Protein AF-A0A0G0RBZ6-F1 (afdb_monomer_lite)

Secondary structure (DSSP, 8-state):
---EEEEEEETTEEEEEETTEEEEEE---SPPSSPPEEETTEEE--HHHHHHHHHHHHHHT--HHHHHHHHHHTTTS-HHHHHHHHHHHS--

Radius of gyration: 15.24 Å; chains: 1; bounding box: 34×30×37 Å

Foldseek 3Di:
DQDWDWPDDDVQKTWTDRNNDTDIGGDDPFDQPDAFDQDPNDTHHDLLRVLLVLVVCCVPPNDPVSVVSVVVSCVPDPPVSSVVSVVNRDDD

Sequence (92 aa):
MPEFTQEGTAKWTVWGKINQTKFSIFHYKFPLIEPIILFEGIQLASFADIAAMKIHAIEQRGTKRDFVDVYFLSQKYTLEEMLMFYQKSTLF

Structure (mmCIF, N/CA/C/O backbone):
data_AF-A0A0G0RBZ6-F1
#
_entry.id   AF-A0A0G0RBZ6-F1
#
loop_
_atom_site.group_PDB
_atom_site.id
_atom_site.type_symbol
_atom_site.label_atom_id
_atom_site.label_alt_id
_atom_site.label_comp_id
_atom_site.label_asym_id
_atom_site.label_entity_id
_atom_site.label_seq_id
_atom_site.pdbx_PDB_ins_code
_atom_site.Cartn_x
_atom_site.Cartn_y
_atom_site.Cartn_z
_atom_site.occupancy
_atom_site.B_iso_or_equiv
_atom_site.auth_seq_id
_atom_site.auth_comp_id
_atom_site.auth_asym_id
_atom_site.auth_atom_id
_atom_site.pdbx_PDB_model_num
ATOM 1 N N . MET A 1 1 ? -20.173 -11.002 18.508 1.00 59.69 1 MET A N 1
ATOM 2 C CA . MET A 1 1 ? -19.445 -10.220 17.484 1.00 59.69 1 MET A CA 1
ATOM 3 C C . MET A 1 1 ? -18.166 -9.718 18.130 1.00 59.69 1 MET A C 1
ATOM 5 O O . MET A 1 1 ? -18.251 -9.375 19.303 1.00 59.69 1 MET A O 1
ATOM 9 N N . PRO A 1 2 ? -17.008 -9.731 17.448 1.00 73.62 2 PRO A N 1
ATOM 10 C CA . PRO A 1 2 ? -15.819 -9.090 18.001 1.00 73.62 2 PRO A CA 1
ATOM 11 C C . PRO A 1 2 ? -16.126 -7.611 18.276 1.00 73.62 2 PRO A C 1
ATOM 13 O O . PRO A 1 2 ? -16.920 -7.012 17.545 1.00 73.62 2 PRO A O 1
ATOM 16 N N . GLU A 1 3 ? -15.549 -7.040 19.331 1.00 88.38 3 GLU A N 1
ATOM 17 C CA . GLU A 1 3 ? -15.859 -5.663 19.720 1.00 88.38 3 GLU A CA 1
ATOM 18 C C . GLU A 1 3 ? -15.295 -4.693 18.679 1.00 88.38 3 GLU A C 1
ATOM 20 O O . GLU A 1 3 ? -14.079 -4.562 18.512 1.00 88.38 3 GLU A O 1
ATOM 25 N N . PHE A 1 4 ? -16.193 -4.048 17.937 1.00 91.31 4 PHE A N 1
ATOM 26 C CA . PHE A 1 4 ? -15.854 -2.999 16.988 1.00 91.31 4 PHE A CA 1
ATOM 27 C C . PHE A 1 4 ? -15.909 -1.635 17.677 1.00 91.31 4 PHE A C 1
ATOM 29 O O . PHE A 1 4 ? -16.930 -1.269 18.257 1.00 91.31 4 PHE A O 1
ATOM 36 N N . THR A 1 5 ? -14.840 -0.857 17.519 1.00 94.94 5 THR A N 1
ATOM 37 C CA . THR A 1 5 ? -14.769 0.541 17.951 1.00 94.94 5 THR A CA 1
ATOM 38 C C . THR A 1 5 ? -14.454 1.423 16.753 1.00 94.94 5 THR A C 1
ATOM 40 O O . THR A 1 5 ? -13.364 1.337 16.182 1.00 94.94 5 THR A O 1
ATOM 43 N N . GLN A 1 6 ? -15.387 2.297 16.377 1.00 95.56 6 GLN A N 1
ATOM 44 C CA . GLN A 1 6 ? -15.148 3.314 15.355 1.00 95.56 6 GLN A CA 1
ATOM 45 C C . GLN A 1 6 ? -14.285 4.441 15.934 1.00 95.56 6 GLN A C 1
ATOM 47 O O . GLN A 1 6 ? -14.655 5.046 16.936 1.00 95.56 6 GLN A O 1
ATOM 52 N N . GLU A 1 7 ? -13.162 4.754 15.286 1.00 96.81 7 GLU A N 1
ATOM 53 C CA . GLU A 1 7 ? -12.309 5.888 15.675 1.00 96.81 7 GLU A CA 1
ATOM 54 C C . GLU A 1 7 ? -12.573 7.123 14.801 1.00 96.81 7 GLU A C 1
ATOM 56 O O . GLU A 1 7 ? -12.374 8.249 15.253 1.00 96.81 7 GLU A O 1
ATOM 61 N N . GLY A 1 8 ? -13.051 6.940 13.566 1.00 96.75 8 GLY A N 1
ATOM 62 C CA . GLY A 1 8 ? -13.442 8.048 12.701 1.00 96.75 8 GLY A CA 1
ATOM 63 C C . GLY A 1 8 ? -14.012 7.610 11.355 1.00 96.75 8 GLY A C 1
ATOM 64 O O . GLY A 1 8 ? -14.008 6.432 10.995 1.00 96.75 8 GLY A O 1
ATOM 65 N N . THR A 1 9 ? -14.546 8.585 10.623 1.00 97.06 9 THR A N 1
ATOM 66 C CA . THR A 1 9 ? -15.133 8.391 9.296 1.00 97.06 9 THR A CA 1
ATOM 67 C C . THR A 1 9 ? -14.989 9.661 8.461 1.00 97.06 9 THR A C 1
ATOM 69 O O . THR A 1 9 ? -14.954 10.772 8.990 1.00 97.06 9 THR A O 1
ATOM 72 N N . ALA A 1 10 ? -14.926 9.493 7.148 1.00 95.69 10 ALA A N 1
ATOM 73 C CA . ALA A 1 10 ? -14.983 10.548 6.146 1.00 95.69 10 ALA A CA 1
ATOM 74 C C . ALA A 1 10 ? -15.821 10.055 4.956 1.00 95.69 10 ALA A C 1
ATOM 76 O O . ALA A 1 10 ? -16.316 8.926 4.946 1.00 95.69 10 ALA A O 1
ATOM 77 N N . LYS A 1 11 ? -15.999 10.889 3.929 1.00 95.38 11 LYS A N 1
ATOM 78 C CA . LYS A 1 11 ? -16.703 10.466 2.713 1.00 95.38 11 LYS A CA 1
ATOM 79 C C . LYS A 1 11 ? -15.995 9.238 2.111 1.00 95.38 11 LYS A C 1
ATOM 81 O O . LYS A 1 11 ? -14.833 9.340 1.734 1.00 95.38 11 LYS A O 1
ATOM 86 N N . TRP A 1 12 ? -16.704 8.108 2.032 1.00 95.62 12 TRP A N 1
ATOM 87 C CA . TRP A 1 12 ? -16.217 6.810 1.529 1.00 95.62 12 TRP A CA 1
ATOM 88 C C . TRP A 1 12 ? -15.072 6.150 2.310 1.00 95.62 12 TRP A C 1
ATOM 90 O O . TRP A 1 12 ? -14.417 5.260 1.770 1.00 95.62 12 TRP A O 1
ATOM 100 N N . THR A 1 13 ? -14.841 6.552 3.562 1.00 95.81 13 THR A N 1
ATOM 101 C CA . THR A 1 13 ? -13.737 6.036 4.380 1.00 95.81 13 THR A CA 1
ATOM 102 C C . THR A 1 13 ? -14.175 5.853 5.827 1.00 95.81 13 THR A C 1
ATOM 104 O O . THR A 1 13 ? -14.736 6.773 6.411 1.00 95.81 13 THR A O 1
ATOM 107 N N . VAL A 1 14 ? -13.854 4.713 6.435 1.00 96.44 14 VAL A N 1
ATOM 108 C CA . VAL A 1 14 ? -14.066 4.427 7.861 1.00 96.44 14 VAL A CA 1
ATOM 109 C C . VAL A 1 14 ? -12.822 3.763 8.443 1.00 96.44 14 VAL A C 1
ATOM 111 O O . VAL A 1 14 ? -12.202 2.919 7.796 1.00 96.44 14 VAL A O 1
ATOM 114 N N . TRP A 1 15 ? -12.443 4.129 9.665 1.00 97.50 15 TRP A N 1
ATOM 115 C CA . TRP A 1 15 ? -11.350 3.471 10.380 1.00 97.50 15 TRP A CA 1
ATOM 116 C C . TRP A 1 15 ? -11.669 3.314 11.862 1.00 97.50 15 TRP A C 1
ATOM 118 O O . TRP A 1 15 ? -12.457 4.053 12.461 1.00 97.50 15 TRP A O 1
ATOM 128 N N . GLY A 1 16 ? -11.042 2.314 12.463 1.00 97.00 16 GLY A N 1
ATOM 129 C CA . GLY A 1 16 ? -11.283 1.968 13.848 1.00 97.00 16 GLY A CA 1
ATOM 130 C C . GLY A 1 16 ? -10.496 0.742 14.260 1.00 97.00 16 GLY A C 1
ATOM 131 O O . GLY A 1 16 ? -9.414 0.465 13.733 1.00 97.00 16 GLY A O 1
ATOM 132 N N . LYS A 1 17 ? -11.053 0.001 15.211 1.00 96.75 17 LYS A N 1
ATOM 133 C CA . LYS A 1 17 ? -10.466 -1.222 15.742 1.00 96.75 17 LYS A CA 1
ATOM 134 C C . LYS A 1 17 ? -11.485 -2.343 15.806 1.00 96.75 17 LYS A C 1
ATOM 136 O O . LYS A 1 17 ? -12.657 -2.106 16.081 1.00 96.75 17 LYS A O 1
ATOM 141 N N . ILE A 1 18 ? -11.005 -3.558 15.586 1.00 95.31 18 ILE A N 1
ATOM 142 C CA . ILE A 1 18 ? -11.692 -4.792 15.955 1.00 95.31 18 ILE A CA 1
ATOM 143 C C . ILE A 1 18 ? -10.837 -5.426 17.051 1.00 95.31 18 ILE A C 1
ATOM 145 O O . ILE A 1 18 ? -9.676 -5.771 16.810 1.00 95.31 18 ILE A O 1
ATOM 149 N N . ASN A 1 19 ? -11.376 -5.526 18.266 1.00 93.25 19 ASN A N 1
ATOM 150 C CA . ASN A 1 19 ? -10.602 -5.795 19.479 1.00 93.25 19 ASN A CA 1
ATOM 151 C C . ASN A 1 19 ? -9.442 -4.777 19.619 1.00 93.25 19 ASN A C 1
ATOM 153 O O . ASN A 1 19 ? -9.673 -3.584 19.807 1.00 93.25 19 ASN A O 1
ATOM 157 N N . GLN A 1 20 ? -8.185 -5.219 19.484 1.00 92.94 20 GLN A N 1
ATOM 158 C CA . GLN A 1 20 ? -6.995 -4.353 19.524 1.00 92.94 20 GLN A CA 1
ATOM 159 C C . GLN A 1 20 ? -6.403 -4.044 18.136 1.00 92.94 20 GLN A C 1
ATOM 161 O O . GLN A 1 20 ? -5.513 -3.198 18.020 1.00 92.94 20 GLN A O 1
ATOM 166 N N . THR A 1 21 ? -6.895 -4.690 17.077 1.00 95.06 21 THR A N 1
ATOM 167 C CA . THR A 1 21 ? -6.350 -4.554 15.721 1.00 95.06 21 THR A CA 1
ATOM 168 C C . THR A 1 21 ? -6.967 -3.355 15.020 1.00 95.06 21 THR A C 1
ATOM 170 O O . THR A 1 21 ? -8.183 -3.290 14.846 1.00 95.06 21 THR A O 1
ATOM 173 N N . LYS A 1 22 ? -6.125 -2.413 14.585 1.00 96.62 22 LYS A N 1
ATOM 174 C CA . LYS A 1 22 ? -6.558 -1.265 13.779 1.00 96.62 22 LYS A CA 1
ATOM 175 C C . LYS A 1 22 ? -6.890 -1.694 12.356 1.00 96.62 22 LYS A C 1
ATOM 177 O O . LYS A 1 22 ? -6.152 -2.476 11.761 1.00 96.62 22 LYS A O 1
ATOM 182 N N . PHE A 1 23 ? -7.938 -1.111 11.791 1.00 95.31 23 PHE A N 1
ATOM 183 C CA . PHE A 1 23 ? -8.294 -1.284 10.389 1.00 95.31 23 PH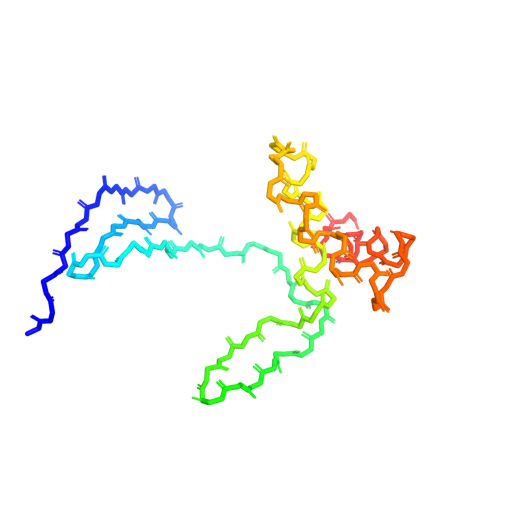E A CA 1
ATOM 184 C C . PHE A 1 23 ? -8.741 0.044 9.770 1.00 95.31 23 PHE A C 1
ATOM 186 O O . PHE A 1 23 ? -9.160 0.968 10.470 1.00 95.31 23 PHE A O 1
ATOM 193 N N . SER A 1 24 ? -8.655 0.121 8.445 1.00 95.25 24 SER A N 1
ATOM 194 C CA . SER A 1 24 ? -9.200 1.212 7.643 1.00 95.25 24 SER A CA 1
ATOM 195 C C . SER A 1 24 ? -9.784 0.632 6.362 1.00 95.25 24 SER A C 1
ATOM 197 O O . SER A 1 24 ? -9.157 -0.219 5.732 1.00 95.25 24 SER A O 1
ATOM 199 N N . ILE A 1 25 ? -10.979 1.084 5.998 1.00 95.00 25 ILE A N 1
ATOM 200 C CA . ILE A 1 25 ? -11.653 0.753 4.746 1.00 95.00 25 ILE A CA 1
ATOM 201 C C . ILE A 1 25 ? -11.922 2.072 4.045 1.00 95.00 25 ILE A C 1
ATOM 203 O O . ILE A 1 25 ? -12.517 2.978 4.625 1.00 95.00 25 ILE A O 1
ATOM 207 N N . PHE A 1 26 ? -11.488 2.181 2.799 1.00 94.06 26 PHE A N 1
ATOM 208 C CA . PHE A 1 26 ? -11.694 3.370 1.992 1.00 94.06 26 PHE A CA 1
ATOM 209 C C . PHE A 1 26 ? -11.919 2.989 0.538 1.00 94.06 26 PHE A C 1
ATOM 211 O O . PHE A 1 26 ? -11.416 1.972 0.059 1.00 94.06 26 PHE A O 1
ATOM 218 N N . HIS A 1 27 ? -12.672 3.822 -0.172 1.00 91.31 27 HIS A N 1
ATOM 219 C CA . HIS A 1 27 ? -12.813 3.675 -1.609 1.00 91.31 27 HIS A CA 1
ATOM 220 C C . HIS A 1 27 ? -11.484 3.998 -2.303 1.00 91.31 27 HIS A C 1
ATOM 222 O O . HIS A 1 27 ? -10.994 5.129 -2.261 1.00 91.31 27 HIS A O 1
ATOM 228 N N . TYR A 1 28 ? -10.902 2.990 -2.945 1.00 86.88 28 TYR A N 1
ATOM 229 C CA . TYR A 1 28 ? -9.736 3.154 -3.797 1.00 86.88 28 TYR A CA 1
ATOM 230 C C . TYR A 1 28 ? -10.197 3.570 -5.197 1.00 86.88 28 TYR A C 1
ATOM 232 O O . TYR A 1 28 ? -10.896 2.822 -5.874 1.00 86.88 28 TYR A O 1
ATOM 240 N N . LYS A 1 29 ? -9.853 4.798 -5.596 1.00 83.81 29 LYS A N 1
ATOM 241 C CA . LYS A 1 29 ? -10.363 5.437 -6.822 1.00 83.81 29 LYS A CA 1
ATOM 242 C C . LYS A 1 29 ? -9.637 5.021 -8.104 1.00 83.81 29 LYS A C 1
ATOM 244 O O . LYS A 1 29 ? -10.100 5.359 -9.188 1.00 83.81 29 LYS A O 1
ATOM 249 N N . PHE A 1 30 ? -8.473 4.388 -7.981 1.00 84.19 30 PHE A N 1
ATOM 250 C CA . PHE A 1 30 ? -7.647 4.038 -9.128 1.00 84.19 30 PHE A CA 1
ATOM 251 C C . PHE A 1 30 ? -8.011 2.632 -9.619 1.00 84.19 30 PHE A C 1
ATOM 253 O O . PHE A 1 30 ? -8.221 1.741 -8.789 1.00 84.19 30 PHE A O 1
ATOM 260 N N . PRO A 1 31 ? -8.117 2.418 -10.941 1.00 88.38 31 PRO A N 1
ATOM 261 C CA . PRO A 1 31 ? -8.312 1.081 -11.482 1.00 88.38 31 PRO A CA 1
ATOM 262 C C . PRO A 1 31 ? -7.087 0.209 -11.188 1.00 88.38 31 PRO A C 1
ATOM 264 O O . PRO A 1 31 ? -5.962 0.707 -11.139 1.00 88.38 31 PRO A O 1
ATOM 267 N N . LEU A 1 32 ? -7.314 -1.094 -11.019 1.00 92.50 32 LEU A N 1
ATOM 268 C CA . LEU A 1 32 ? -6.222 -2.062 -10.946 1.00 92.50 32 LEU A CA 1
ATOM 269 C C . LEU A 1 32 ? -5.577 -2.206 -12.331 1.00 92.50 32 LEU A C 1
ATOM 271 O O . LEU A 1 32 ? -6.277 -2.313 -13.340 1.00 92.50 32 LEU A O 1
ATOM 275 N N . ILE A 1 33 ? -4.249 -2.195 -12.367 1.00 94.06 33 ILE A N 1
ATOM 276 C CA . ILE A 1 33 ? -3.422 -2.356 -13.566 1.00 94.06 33 ILE A CA 1
ATOM 277 C C . ILE A 1 33 ? -3.354 -3.836 -13.954 1.00 94.06 33 ILE A C 1
ATOM 279 O O . ILE A 1 33 ? -3.350 -4.171 -15.139 1.00 94.06 33 ILE A O 1
ATOM 283 N N . GLU A 1 34 ? -3.303 -4.719 -12.956 1.00 94.88 34 GLU A N 1
ATOM 284 C CA . GLU A 1 34 ? -3.197 -6.165 -13.131 1.00 94.88 34 GLU A CA 1
ATOM 285 C C . GLU A 1 34 ? -4.348 -6.897 -12.421 1.00 94.88 34 GLU A C 1
ATOM 287 O O . GLU A 1 34 ? -5.029 -6.332 -11.559 1.00 94.88 34 GLU A O 1
ATOM 292 N N . PRO A 1 35 ? -4.601 -8.172 -12.768 1.00 95.56 35 PRO A N 1
ATOM 293 C CA . PRO A 1 35 ? -5.562 -8.988 -12.044 1.00 95.56 35 PRO A CA 1
ATOM 294 C C . PRO A 1 35 ? -5.224 -9.105 -10.554 1.00 95.56 35 PRO A C 1
ATOM 296 O O . PRO A 1 35 ? -4.061 -9.149 -10.151 1.00 95.56 35 PRO A O 1
ATOM 299 N N . ILE A 1 36 ? -6.268 -9.238 -9.737 1.00 96.31 36 ILE A N 1
ATOM 300 C CA . ILE A 1 36 ? -6.127 -9.551 -8.315 1.00 96.31 36 ILE A CA 1
ATOM 301 C C . ILE A 1 36 ? -5.374 -10.871 -8.100 1.00 96.31 36 ILE A C 1
ATOM 303 O O . ILE A 1 36 ? -5.533 -11.838 -8.849 1.00 96.31 36 ILE A O 1
ATOM 307 N N . ILE A 1 37 ? -4.606 -10.934 -7.017 1.00 97.19 37 ILE A N 1
ATOM 308 C CA . ILE A 1 37 ? -3.959 -12.155 -6.541 1.00 97.19 37 ILE A CA 1
ATOM 309 C C . ILE A 1 37 ? -4.840 -12.759 -5.450 1.00 97.19 37 ILE A C 1
ATOM 311 O O . ILE A 1 37 ? -5.123 -12.108 -4.446 1.00 97.19 37 ILE A O 1
ATOM 315 N N . LEU A 1 38 ? -5.266 -14.010 -5.620 1.00 97.44 38 LEU A N 1
ATOM 316 C CA . LEU A 1 38 ? -5.970 -14.736 -4.566 1.00 97.44 38 LEU A CA 1
ATOM 317 C C . LEU A 1 38 ? -4.951 -15.381 -3.621 1.00 97.44 38 LEU A C 1
ATOM 319 O O . LEU A 1 38 ? -4.186 -16.253 -4.031 1.00 97.44 38 LEU A O 1
ATOM 323 N N . PHE A 1 39 ? -4.962 -14.980 -2.355 1.00 95.75 39 PHE A N 1
ATOM 324 C CA . PHE A 1 39 ? -4.098 -15.535 -1.317 1.00 95.75 39 PHE A CA 1
ATOM 325 C C . PHE A 1 39 ? -4.944 -15.937 -0.113 1.00 95.75 39 PHE A C 1
ATOM 327 O O . PHE A 1 39 ? -5.601 -15.093 0.485 1.00 95.75 39 PHE A O 1
ATOM 334 N N . GLU A 1 40 ? -4.979 -17.233 0.210 1.00 96.44 40 GLU A N 1
ATOM 335 C CA . GLU A 1 40 ? -5.785 -17.782 1.318 1.00 96.44 40 GLU A CA 1
ATOM 336 C C . GLU A 1 40 ? -7.269 -17.358 1.281 1.00 96.44 40 GLU A C 1
ATOM 338 O O . GLU A 1 40 ? -7.904 -17.112 2.302 1.00 96.44 40 GLU A O 1
ATOM 343 N N . GLY A 1 41 ? -7.839 -17.247 0.075 1.00 96.50 41 GLY A N 1
ATOM 344 C CA . GLY A 1 41 ? -9.223 -16.798 -0.124 1.00 96.50 41 GLY A CA 1
ATOM 345 C C . GLY A 1 41 ? -9.420 -15.278 -0.049 1.00 96.50 41 GLY A C 1
ATOM 346 O O . GLY A 1 41 ? -10.539 -14.801 -0.236 1.00 96.50 41 GLY A O 1
ATOM 347 N N . ILE A 1 42 ? -8.353 -14.508 0.175 1.00 96.50 42 ILE A N 1
ATOM 348 C CA . ILE A 1 42 ? -8.359 -13.045 0.216 1.00 96.50 42 ILE A CA 1
ATOM 349 C C . ILE A 1 42 ? -7.895 -12.501 -1.134 1.00 96.50 42 ILE A C 1
ATOM 351 O O . ILE A 1 42 ? -6.880 -12.928 -1.684 1.00 96.50 42 ILE A O 1
ATOM 355 N N . GLN A 1 43 ? -8.644 -11.539 -1.667 1.00 96.00 43 GLN A N 1
ATOM 356 C CA . GLN A 1 43 ? -8.281 -10.828 -2.889 1.00 96.00 43 GLN A CA 1
ATOM 357 C C . GLN A 1 43 ? -7.274 -9.729 -2.543 1.00 96.00 43 GLN A C 1
ATOM 359 O O . GLN A 1 43 ? -7.595 -8.790 -1.812 1.00 96.00 43 GLN A O 1
ATOM 364 N N . LEU A 1 44 ? -6.056 -9.860 -3.055 1.00 96.00 44 LEU A N 1
ATOM 365 C CA . LEU A 1 44 ? -4.974 -8.901 -2.887 1.00 96.00 44 LEU A CA 1
ATOM 366 C C . LEU A 1 44 ? -4.721 -8.159 -4.199 1.00 96.00 44 LEU A C 1
ATOM 368 O O . LEU A 1 44 ? -4.874 -8.716 -5.286 1.00 96.00 44 LEU A O 1
ATOM 372 N N . ALA A 1 45 ? -4.297 -6.902 -4.094 1.00 95.50 45 ALA A N 1
ATOM 373 C CA . ALA A 1 45 ? -3.761 -6.171 -5.235 1.00 95.50 45 ALA A CA 1
ATOM 374 C C . ALA A 1 45 ? -2.454 -6.823 -5.721 1.00 95.50 45 ALA A C 1
ATOM 376 O O . ALA A 1 45 ? -1.728 -7.436 -4.929 1.00 95.50 45 ALA A O 1
ATOM 377 N N . SER A 1 46 ? -2.150 -6.687 -7.013 1.00 96.12 46 SER A N 1
ATOM 378 C CA . SER A 1 46 ? -0.897 -7.191 -7.576 1.00 96.12 46 SER A CA 1
ATOM 379 C C . SER A 1 46 ? 0.321 -6.458 -6.999 1.00 96.12 46 SER A C 1
ATOM 381 O O . SER A 1 46 ? 0.210 -5.378 -6.411 1.00 96.12 46 SER A O 1
ATOM 383 N N . PHE A 1 47 ? 1.523 -7.005 -7.202 1.00 96.56 47 PHE A N 1
ATOM 384 C CA . PHE A 1 47 ? 2.740 -6.280 -6.830 1.00 96.56 47 PHE A CA 1
ATOM 385 C C . PHE A 1 47 ? 2.920 -4.988 -7.648 1.00 96.56 47 PHE A C 1
ATOM 387 O O . PHE A 1 47 ? 3.435 -4.015 -7.096 1.00 96.56 47 PHE A O 1
ATOM 394 N N . ALA A 1 48 ? 2.471 -4.948 -8.909 1.00 96.00 48 ALA A N 1
ATOM 395 C CA . ALA A 1 48 ? 2.520 -3.749 -9.748 1.00 96.00 48 ALA A CA 1
ATOM 396 C C . ALA A 1 48 ? 1.578 -2.649 -9.224 1.00 96.00 48 ALA A C 1
ATOM 398 O O . ALA A 1 48 ? 1.982 -1.490 -9.100 1.00 96.00 48 ALA A O 1
ATOM 399 N N . ASP A 1 49 ? 0.360 -3.024 -8.820 1.00 95.81 49 ASP A N 1
ATOM 400 C CA . ASP A 1 49 ? -0.606 -2.119 -8.186 1.00 95.81 49 ASP A CA 1
ATOM 401 C C . ASP A 1 49 ? -0.073 -1.576 -6.856 1.00 95.81 49 ASP A C 1
ATOM 403 O O . ASP A 1 49 ? -0.109 -0.371 -6.602 1.00 95.81 49 ASP A O 1
ATOM 407 N N . ILE A 1 50 ? 0.491 -2.448 -6.011 1.00 96.12 50 ILE A N 1
ATOM 408 C CA . ILE A 1 50 ? 1.093 -2.038 -4.736 1.00 96.12 50 ILE A CA 1
ATOM 409 C C . ILE A 1 50 ? 2.272 -1.086 -4.977 1.00 96.12 50 ILE A C 1
ATOM 411 O O . ILE A 1 50 ? 2.423 -0.109 -4.239 1.00 96.12 50 ILE A O 1
ATOM 415 N N . ALA A 1 51 ? 3.088 -1.321 -6.008 1.00 96.62 51 ALA A N 1
ATOM 416 C CA . ALA A 1 51 ? 4.172 -0.415 -6.368 1.00 96.62 51 ALA A CA 1
ATOM 417 C C . ALA A 1 51 ? 3.655 0.969 -6.775 1.00 96.62 51 ALA A C 1
ATOM 419 O O . ALA A 1 51 ? 4.103 1.968 -6.207 1.00 96.62 51 ALA A O 1
ATOM 420 N N . ALA A 1 52 ? 2.654 1.036 -7.657 1.00 95.25 52 ALA A N 1
ATOM 421 C CA . ALA A 1 52 ? 1.991 2.287 -8.019 1.00 95.25 52 ALA A CA 1
ATOM 422 C C . ALA A 1 52 ? 1.439 3.027 -6.782 1.00 95.25 52 ALA A C 1
ATOM 424 O O . ALA A 1 52 ? 1.672 4.226 -6.606 1.00 95.25 52 ALA A O 1
ATOM 425 N N . MET A 1 53 ? 0.787 2.302 -5.863 1.00 94.38 53 MET A N 1
ATOM 426 C CA . MET A 1 53 ? 0.288 2.857 -4.599 1.00 94.38 53 MET A CA 1
ATOM 427 C C . MET A 1 53 ? 1.404 3.434 -3.719 1.00 94.38 53 MET A C 1
ATOM 429 O O . MET A 1 53 ? 1.195 4.458 -3.062 1.00 94.38 53 MET A O 1
ATOM 433 N N . LYS A 1 54 ? 2.580 2.795 -3.670 1.00 95.50 54 LYS A N 1
ATOM 434 C CA . LYS A 1 54 ? 3.717 3.284 -2.878 1.00 95.50 54 LYS A CA 1
ATOM 435 C C . LYS A 1 54 ? 4.365 4.516 -3.491 1.00 95.50 54 LYS A C 1
ATOM 437 O O . LYS A 1 54 ? 4.674 5.434 -2.735 1.00 95.50 54 LYS A O 1
ATOM 442 N N . ILE A 1 55 ? 4.484 4.589 -4.817 1.00 95.25 55 ILE A N 1
ATOM 443 C CA . ILE A 1 55 ? 4.921 5.815 -5.502 1.00 95.25 55 ILE A CA 1
ATOM 444 C C . ILE A 1 55 ? 3.975 6.978 -5.168 1.00 95.25 55 ILE A C 1
ATOM 446 O O . ILE A 1 55 ? 4.439 8.025 -4.716 1.00 95.25 55 ILE A O 1
ATOM 450 N N . HIS A 1 56 ? 2.657 6.764 -5.259 1.00 92.88 56 HIS A N 1
ATOM 451 C CA . HIS A 1 56 ? 1.668 7.776 -4.874 1.00 92.88 56 HIS A CA 1
ATOM 452 C C . HIS A 1 56 ? 1.797 8.200 -3.398 1.00 92.88 56 HIS A C 1
ATOM 454 O O . HIS A 1 56 ? 1.720 9.381 -3.063 1.00 92.88 56 HIS A O 1
ATOM 460 N N . ALA A 1 57 ? 2.025 7.247 -2.487 1.00 93.06 57 ALA A N 1
ATOM 461 C CA . ALA A 1 57 ? 2.212 7.548 -1.068 1.00 93.06 57 ALA A CA 1
ATOM 462 C C . ALA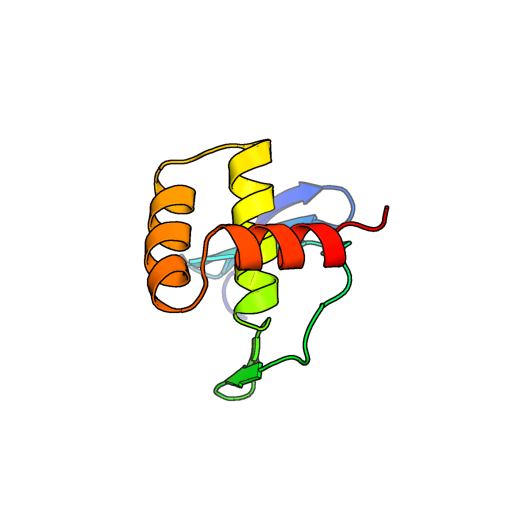 A 1 57 ? 3.496 8.356 -0.803 1.00 93.06 57 ALA A C 1
ATOM 464 O O . ALA A 1 57 ? 3.490 9.250 0.047 1.00 93.06 57 ALA A O 1
ATOM 465 N N . ILE A 1 58 ? 4.586 8.074 -1.522 1.00 94.50 58 ILE A N 1
ATOM 466 C CA . ILE A 1 58 ? 5.821 8.861 -1.424 1.00 94.50 58 ILE A CA 1
ATOM 467 C C . ILE A 1 58 ? 5.574 10.301 -1.878 1.00 94.50 58 ILE A C 1
ATOM 469 O O . ILE A 1 58 ? 5.962 11.212 -1.153 1.00 94.50 58 ILE A O 1
ATOM 473 N N . GLU A 1 59 ? 4.884 10.504 -3.004 1.00 92.69 59 GLU A N 1
ATOM 474 C CA . GLU A 1 59 ? 4.532 11.839 -3.508 1.00 92.69 59 GLU A CA 1
ATOM 475 C C . GLU A 1 59 ? 3.692 12.638 -2.496 1.00 92.69 59 GLU A C 1
ATOM 477 O O . GLU A 1 59 ? 3.961 13.812 -2.255 1.00 92.69 59 GLU A O 1
ATOM 482 N N . GLN A 1 60 ? 2.692 12.004 -1.875 1.00 89.75 60 GLN A N 1
ATOM 483 C CA . GLN A 1 60 ? 1.756 12.691 -0.978 1.00 89.75 60 GLN A CA 1
ATOM 484 C C . GLN A 1 60 ? 2.317 12.949 0.427 1.00 89.75 60 GLN A C 1
ATOM 486 O O . GLN A 1 60 ? 2.053 13.998 1.013 1.00 89.75 60 GLN A O 1
ATOM 491 N N . ARG A 1 61 ? 3.031 11.976 1.015 1.00 92.44 61 ARG A N 1
ATOM 492 C CA . ARG A 1 61 ? 3.473 12.045 2.424 1.00 92.44 61 ARG A CA 1
ATOM 493 C C . ARG A 1 61 ? 4.945 11.722 2.666 1.00 92.44 61 ARG A C 1
ATOM 495 O O . ARG A 1 61 ? 5.486 12.188 3.664 1.00 92.44 61 ARG A O 1
ATOM 502 N N . GLY A 1 62 ? 5.570 10.884 1.835 1.00 89.50 62 GLY A N 1
ATOM 503 C CA . GLY A 1 62 ? 6.997 10.555 1.936 1.00 89.50 62 GLY A CA 1
ATOM 504 C C . GLY A 1 62 ? 7.461 10.014 3.296 1.00 89.50 62 GLY A C 1
ATOM 505 O O . GLY A 1 62 ? 8.499 10.439 3.803 1.00 89.50 62 GLY A O 1
ATOM 506 N N . THR A 1 63 ? 6.726 9.097 3.939 1.00 95.69 63 THR A N 1
ATOM 507 C CA . THR A 1 63 ? 7.154 8.587 5.258 1.00 95.69 63 THR A CA 1
ATOM 508 C C . THR A 1 63 ? 8.289 7.570 5.128 1.00 95.69 63 THR A C 1
ATOM 510 O O . THR A 1 63 ? 8.360 6.837 4.147 1.00 95.69 63 THR A O 1
ATOM 513 N N . LYS A 1 64 ? 9.140 7.429 6.159 1.00 95.69 64 LYS A N 1
ATOM 514 C CA . LYS A 1 64 ? 10.248 6.444 6.174 1.00 95.69 64 LYS A CA 1
ATOM 515 C C . LYS A 1 64 ? 9.817 5.024 5.784 1.00 95.69 64 LYS A C 1
ATOM 517 O O . LYS A 1 64 ? 10.563 4.329 5.109 1.00 95.69 64 LYS A O 1
ATOM 522 N N . ARG A 1 65 ? 8.617 4.598 6.199 1.00 94.44 65 ARG A N 1
ATOM 523 C CA . ARG A 1 65 ? 8.088 3.264 5.872 1.00 94.44 65 ARG A CA 1
ATOM 524 C C . ARG A 1 65 ? 7.790 3.102 4.383 1.00 94.44 65 ARG A C 1
ATOM 526 O O . ARG A 1 65 ? 8.040 2.032 3.854 1.00 94.44 65 ARG A O 1
ATOM 533 N N . ASP A 1 66 ? 7.337 4.158 3.708 1.00 95.81 66 ASP A N 1
ATOM 534 C CA . ASP A 1 66 ? 7.049 4.095 2.271 1.00 95.81 66 ASP A CA 1
ATOM 535 C C . ASP A 1 66 ? 8.324 3.822 1.458 1.00 95.81 66 ASP A C 1
ATOM 537 O O . ASP A 1 66 ? 8.306 3.000 0.548 1.00 95.81 66 ASP A O 1
ATOM 541 N N . PHE A 1 67 ? 9.453 4.431 1.837 1.00 95.44 67 PHE A N 1
ATOM 542 C CA . PHE A 1 67 ? 10.752 4.164 1.205 1.00 95.44 67 PHE A CA 1
ATOM 543 C C . PHE A 1 67 ? 11.272 2.748 1.474 1.00 95.44 67 PHE A C 1
ATOM 545 O O . PHE A 1 67 ? 11.877 2.144 0.592 1.00 95.44 67 PHE A O 1
ATOM 552 N N . VAL A 1 68 ? 11.022 2.199 2.668 1.00 96.88 68 VAL A N 1
ATOM 553 C CA . VAL A 1 68 ? 11.355 0.799 2.979 1.00 96.88 68 VAL A CA 1
ATOM 554 C C . VAL A 1 68 ? 10.542 -0.150 2.098 1.00 96.88 68 VAL A C 1
ATOM 556 O O . VAL A 1 68 ? 11.106 -1.071 1.516 1.00 96.88 68 VAL A O 1
ATOM 559 N N . ASP A 1 69 ? 9.242 0.100 1.937 1.00 96.19 69 ASP A N 1
ATOM 560 C CA . ASP A 1 69 ? 8.389 -0.714 1.068 1.00 96.19 69 ASP A CA 1
ATOM 561 C C . ASP A 1 69 ? 8.857 -0.655 -0.397 1.00 96.19 69 ASP A C 1
ATOM 563 O O . ASP A 1 69 ? 8.954 -1.692 -1.055 1.00 96.19 69 ASP A O 1
ATOM 567 N N . VAL A 1 70 ? 9.223 0.534 -0.895 1.00 96.19 70 VAL A N 1
ATOM 568 C CA . VAL A 1 70 ? 9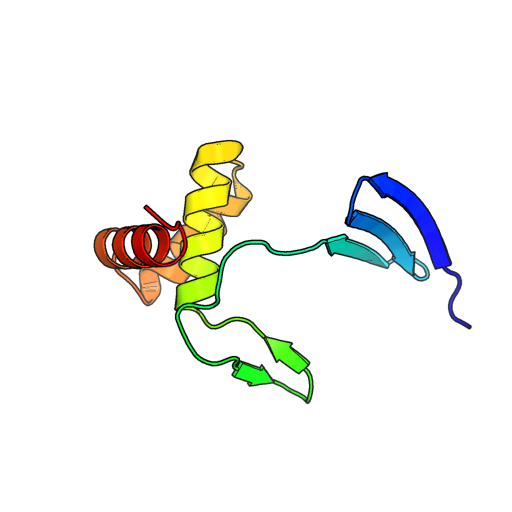.795 0.690 -2.245 1.00 96.19 70 VAL A CA 1
ATOM 569 C C . VAL A 1 70 ? 11.134 -0.028 -2.388 1.00 96.19 70 VAL A C 1
ATOM 571 O O . VAL A 1 70 ? 11.369 -0.627 -3.430 1.00 96.19 70 VAL A O 1
ATOM 574 N N . TYR A 1 71 ? 11.985 -0.053 -1.361 1.00 96.81 71 TYR A N 1
ATOM 575 C CA . TYR A 1 71 ? 13.225 -0.836 -1.394 1.00 96.81 71 TYR A CA 1
ATOM 576 C C . TYR A 1 71 ? 12.966 -2.345 -1.552 1.00 96.81 71 TYR A C 1
ATOM 578 O O . TYR A 1 71 ? 13.680 -3.037 -2.276 1.00 96.81 71 TYR A O 1
ATOM 586 N N . PHE A 1 72 ? 11.932 -2.889 -0.908 1.00 97.81 72 PHE A N 1
ATOM 587 C CA . PHE A 1 72 ? 11.580 -4.299 -1.107 1.00 97.81 72 PHE A CA 1
ATOM 588 C C . PHE A 1 72 ? 10.973 -4.552 -2.486 1.00 97.81 72 PHE A C 1
ATOM 590 O O . PHE A 1 72 ? 11.277 -5.564 -3.119 1.00 97.81 72 PHE A O 1
ATOM 597 N N . LEU A 1 73 ? 10.155 -3.624 -2.984 1.00 97.50 73 LEU A N 1
ATOM 598 C CA . LEU A 1 73 ? 9.637 -3.682 -4.350 1.00 97.50 73 LEU A CA 1
ATOM 599 C C . LEU A 1 73 ? 10.753 -3.537 -5.390 1.00 97.50 73 LEU A C 1
ATOM 601 O O . LEU A 1 73 ? 10.674 -4.169 -6.442 1.00 97.50 73 LEU A O 1
ATOM 605 N N . SER A 1 74 ? 11.827 -2.800 -5.080 1.00 97.00 74 SER A N 1
ATOM 606 C CA . SER A 1 74 ? 12.952 -2.605 -5.995 1.00 97.00 74 SER A CA 1
ATOM 607 C C . SER A 1 74 ? 13.781 -3.864 -6.238 1.00 97.00 74 SER A C 1
ATOM 609 O O . SER A 1 74 ? 14.615 -3.896 -7.135 1.00 97.00 74 SER A O 1
ATOM 611 N N . GLN A 1 75 ? 13.562 -4.917 -5.447 1.00 97.69 75 GLN A N 1
ATOM 612 C CA . GLN A 1 75 ? 14.136 -6.240 -5.705 1.00 97.69 75 GLN A CA 1
ATOM 613 C C . GLN A 1 75 ? 13.389 -7.000 -6.815 1.00 97.69 75 GLN A C 1
ATOM 615 O O . GLN A 1 75 ? 13.880 -8.024 -7.282 1.00 97.69 75 GLN A O 1
ATOM 620 N N . LYS A 1 76 ? 12.202 -6.524 -7.222 1.00 97.12 76 LYS A N 1
ATOM 621 C CA . LYS A 1 76 ? 11.370 -7.109 -8.288 1.00 97.12 76 LYS A CA 1
ATOM 622 C C . LYS A 1 76 ? 11.225 -6.197 -9.501 1.00 97.12 76 LYS A C 1
ATOM 624 O O . LYS A 1 76 ? 11.187 -6.703 -10.614 1.00 97.12 76 LYS A O 1
ATOM 629 N N . TYR A 1 77 ? 11.130 -4.889 -9.275 1.00 97.81 77 TYR A N 1
ATOM 630 C CA . TYR A 1 77 ? 10.922 -3.888 -10.318 1.00 97.81 77 TYR A CA 1
ATOM 631 C C . TYR A 1 77 ? 11.970 -2.788 -10.222 1.00 97.81 77 TYR A C 1
ATOM 633 O O . TYR A 1 77 ? 12.372 -2.375 -9.139 1.00 97.81 77 TYR A O 1
ATOM 641 N N . THR A 1 78 ? 12.382 -2.250 -11.352 1.00 97.88 78 THR A N 1
ATOM 642 C CA . THR A 1 78 ? 13.154 -1.012 -11.411 1.00 97.88 78 THR A CA 1
ATOM 643 C C . THR A 1 78 ? 12.296 0.185 -10.988 1.00 97.88 7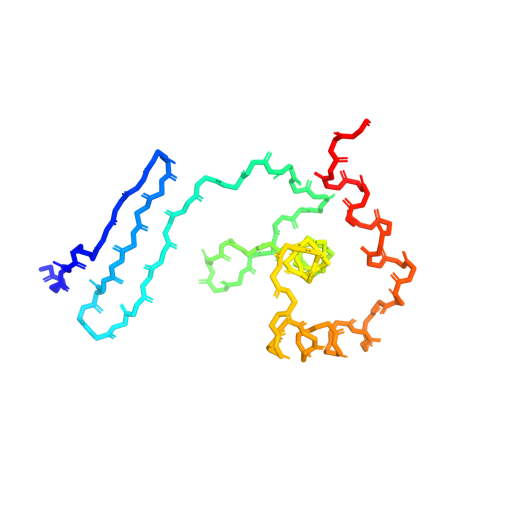8 THR A C 1
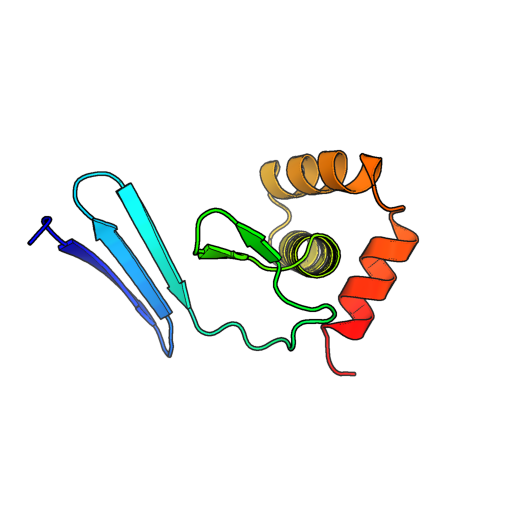ATOM 645 O O . THR A 1 78 ? 11.064 0.147 -11.024 1.00 97.88 78 THR A O 1
ATOM 648 N N . LEU A 1 79 ? 12.942 1.291 -10.600 1.00 96.25 79 LEU A N 1
ATOM 649 C CA . LEU A 1 79 ? 12.226 2.540 -10.317 1.00 96.25 79 LEU A CA 1
ATOM 650 C C . LEU A 1 79 ? 11.429 3.026 -11.537 1.00 96.25 79 LEU A C 1
ATOM 652 O O . LEU A 1 79 ? 10.312 3.507 -11.380 1.00 96.25 79 LEU A O 1
ATOM 656 N N . GLU A 1 80 ? 11.981 2.866 -12.740 1.00 97.62 80 GLU A N 1
ATOM 657 C CA . GLU A 1 80 ? 11.314 3.225 -13.993 1.00 97.62 80 GLU A CA 1
ATOM 658 C C . GLU A 1 80 ? 10.026 2.418 -14.204 1.00 97.62 80 GLU A C 1
ATOM 660 O O . GLU A 1 80 ? 8.977 3.002 -14.465 1.00 97.62 80 GLU A O 1
ATOM 665 N N . GLU A 1 81 ? 10.053 1.100 -13.986 1.00 97.56 81 GLU A N 1
ATOM 666 C CA . GLU A 1 81 ? 8.848 0.261 -14.045 1.00 97.56 81 GLU A CA 1
ATOM 667 C C . GLU A 1 81 ? 7.794 0.682 -13.021 1.00 97.56 81 GLU A C 1
ATOM 669 O O . GLU A 1 81 ? 6.620 0.815 -13.365 1.00 97.56 81 GLU A O 1
ATOM 674 N N . MET A 1 82 ? 8.202 0.970 -11.782 1.00 97.00 82 MET A N 1
ATOM 675 C CA . MET A 1 82 ? 7.272 1.441 -10.752 1.00 97.00 82 MET A CA 1
ATOM 676 C C . MET A 1 82 ? 6.629 2.787 -11.115 1.00 97.00 82 MET A C 1
ATOM 678 O O . MET A 1 82 ? 5.435 2.985 -10.875 1.00 97.00 82 MET A O 1
ATOM 682 N N . LEU A 1 83 ? 7.388 3.699 -11.731 1.00 95.44 83 LEU A N 1
ATOM 683 C CA . LEU A 1 83 ? 6.864 4.965 -12.251 1.00 95.44 83 LEU A CA 1
ATOM 684 C C . LEU A 1 83 ? 5.903 4.740 -13.428 1.00 95.44 83 LEU A C 1
ATOM 686 O O . LEU A 1 83 ? 4.862 5.393 -13.487 1.00 95.44 83 LEU A O 1
ATOM 690 N N . MET A 1 84 ? 6.190 3.785 -14.317 1.00 95.81 84 MET A N 1
ATOM 691 C CA . MET A 1 84 ? 5.268 3.400 -15.392 1.00 95.81 84 MET A CA 1
ATOM 692 C C . MET A 1 84 ? 3.962 2.808 -14.845 1.00 95.81 84 MET A C 1
ATOM 694 O O . MET A 1 84 ? 2.886 3.135 -15.346 1.00 95.81 84 MET A O 1
ATOM 698 N N . PHE A 1 85 ? 4.017 1.965 -13.809 1.00 95.31 85 PHE A N 1
ATOM 699 C CA . PHE A 1 85 ? 2.809 1.457 -13.147 1.00 95.31 85 PHE A CA 1
ATOM 700 C C . PHE A 1 85 ? 2.000 2.603 -12.539 1.00 95.31 85 PHE A C 1
ATOM 702 O O . PHE A 1 85 ? 0.791 2.693 -12.755 1.00 95.31 85 PHE A O 1
ATOM 709 N N . TYR A 1 86 ? 2.668 3.532 -11.851 1.00 93.50 86 TYR A N 1
ATOM 710 C CA . TYR A 1 86 ? 2.012 4.709 -11.293 1.00 93.50 86 TYR A CA 1
ATOM 711 C C . TYR A 1 86 ? 1.292 5.540 -12.366 1.00 93.50 86 TYR A C 1
ATOM 713 O O . TYR A 1 86 ? 0.114 5.869 -12.196 1.00 93.50 86 TYR A O 1
ATOM 721 N N . GLN A 1 87 ? 1.944 5.788 -13.505 1.00 91.69 87 GLN A N 1
ATOM 722 C CA . GLN A 1 87 ? 1.339 6.483 -14.646 1.00 91.69 87 GLN A CA 1
ATOM 723 C C . GLN A 1 87 ? 0.119 5.745 -15.210 1.00 91.69 87 GLN A C 1
ATOM 725 O O . GLN A 1 87 ? -0.869 6.387 -15.536 1.00 91.69 87 GLN A O 1
ATOM 730 N N . LYS A 1 88 ? 0.134 4.408 -15.275 1.00 89.38 88 LYS A N 1
ATOM 731 C CA . LYS A 1 88 ? -1.030 3.619 -15.722 1.00 89.38 88 LYS A CA 1
ATOM 732 C C . LYS A 1 88 ? -2.206 3.674 -14.742 1.00 89.38 88 LYS A C 1
ATOM 734 O O . LYS A 1 88 ? -3.353 3.682 -15.175 1.00 89.38 88 LYS A O 1
ATOM 739 N N . SER A 1 89 ? -1.931 3.696 -13.435 1.00 82.12 89 SER A N 1
ATOM 740 C CA . SER A 1 89 ? -2.979 3.778 -12.400 1.00 82.12 89 SER A CA 1
ATOM 741 C C . SER A 1 89 ? -3.611 5.166 -12.290 1.00 82.12 89 SER A C 1
ATOM 743 O O . SER A 1 89 ? -4.752 5.300 -11.848 1.00 82.12 89 SER A O 1
ATOM 745 N N . THR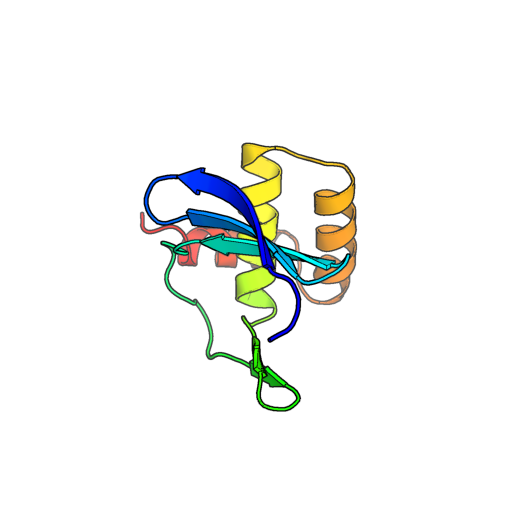 A 1 90 ? -2.880 6.203 -12.696 1.00 72.31 90 THR A N 1
ATOM 746 C CA . THR A 1 90 ? -3.314 7.595 -12.616 1.00 72.31 90 THR A CA 1
ATOM 747 C C . THR A 1 90 ? -3.834 7.986 -13.988 1.00 72.31 90 THR A C 1
ATOM 749 O O . THR A 1 90 ? -3.047 8.272 -14.876 1.00 72.31 90 THR A O 1
ATOM 752 N N . LEU A 1 91 ? -5.155 7.946 -14.179 1.00 55.97 91 LEU A N 1
ATOM 753 C CA . LEU A 1 91 ? -5.806 8.422 -15.405 1.00 55.97 91 LEU A CA 1
ATOM 754 C C . LEU A 1 91 ? -5.332 9.854 -15.726 1.00 55.97 91 LEU A C 1
ATOM 756 O O . LEU A 1 91 ? -5.798 10.808 -15.100 1.00 55.97 91 LEU A O 1
ATOM 760 N N . PHE A 1 92 ? -4.410 9.974 -16.678 1.00 45.47 92 PHE A N 1
ATOM 761 C CA . PHE A 1 92 ? -4.157 11.176 -17.465 1.00 45.47 92 PHE A CA 1
ATOM 762 C C . PHE A 1 92 ? -4.692 10.939 -18.875 1.00 45.47 92 PHE A C 1
ATOM 764 O O . PHE A 1 92 ? -4.523 9.805 -19.383 1.00 45.47 92 PHE A O 1
#

pLDDT: mean 92.89, std 8.5, range [45.47, 97.88]